Protein AF-A0A554K4U3-F1 (afdb_monomer_lite)

Secondary structure (DSSP, 8-state):
--TTT--SSEEEEEEHHHHHHHHHHHT----HHHHHHHHHHHH-TT-EEEEEEEE-TT-TTHHHHHHHHHHTT-EEEEEE-EEEE-TTT--EEEE--SHHHHHHHHHHTGGG-SEEEEE---GGGHHHHHHHHHTT-EEEE---

Structure (mmCIF, N/CA/C/O backbone):
data_AF-A0A554K4U3-F1
#
_entry.id   AF-A0A554K4U3-F1
#
loop_
_atom_site.group_PDB
_atom_site.id
_atom_site.type_symbol
_atom_site.label_atom_id
_atom_site.label_alt_id
_atom_site.label_comp_id
_atom_site.label_asym_id
_atom_site.label_entity_id
_atom_site.label_seq_id
_atom_site.pdbx_PDB_ins_code
_atom_site.Cartn_x
_atom_site.Cartn_y
_atom_site.Cartn_z
_atom_site.occupancy
_atom_site.B_iso_or_equiv
_atom_site.auth_seq_id
_atom_site.auth_comp_id
_atom_site.auth_asym_id
_atom_site.auth_atom_id
_atom_site.pdbx_PDB_model_num
ATOM 1 N N . MET A 1 1 ? -10.821 14.260 5.087 1.00 64.44 1 MET A N 1
ATOM 2 C CA . MET A 1 1 ? -11.808 13.579 4.209 1.00 64.44 1 MET A CA 1
ATOM 3 C C . MET A 1 1 ? -11.719 12.060 4.357 1.00 64.44 1 MET A C 1
ATOM 5 O O . MET A 1 1 ? -12.759 11.423 4.379 1.00 64.44 1 MET A O 1
ATOM 9 N N . LEU A 1 2 ? -10.521 11.482 4.528 1.00 64.44 2 LEU A N 1
ATOM 10 C CA . LEU A 1 2 ? -10.337 10.057 4.843 1.00 64.44 2 LEU A CA 1
ATOM 11 C C . LEU A 1 2 ? -10.654 9.757 6.312 1.00 64.44 2 LEU A C 1
ATOM 13 O O . LEU A 1 2 ? -11.335 8.773 6.590 1.00 64.44 2 LEU A O 1
ATOM 17 N N . HIS A 1 3 ? -10.265 10.656 7.227 1.00 69.50 3 HIS A N 1
ATOM 18 C CA . HIS A 1 3 ? -10.404 10.470 8.681 1.00 69.50 3 HIS A CA 1
ATOM 19 C C . HIS A 1 3 ? -11.833 10.141 9.171 1.00 69.50 3 HIS A C 1
ATOM 21 O O . HIS A 1 3 ? -12.016 9.694 10.297 1.00 69.50 3 HIS A O 1
ATOM 27 N N . GLN A 1 4 ? -12.864 10.425 8.367 1.00 69.06 4 GLN A N 1
ATOM 28 C CA . GLN A 1 4 ? -14.270 10.165 8.705 1.00 69.06 4 GLN A CA 1
ATOM 29 C C . GLN A 1 4 ? -14.668 8.698 8.485 1.00 69.06 4 GLN A C 1
ATOM 31 O O . GLN A 1 4 ? -15.663 8.232 9.036 1.00 69.06 4 GLN A O 1
ATOM 36 N N . PHE A 1 5 ? -13.895 7.971 7.677 1.00 70.69 5 PHE A N 1
ATOM 37 C CA . PHE A 1 5 ? -14.209 6.617 7.228 1.00 70.69 5 PHE A CA 1
ATOM 38 C C . PHE A 1 5 ? -13.256 5.570 7.819 1.00 70.69 5 PHE A C 1
ATOM 40 O O . PHE A 1 5 ? -13.674 4.433 8.062 1.00 70.69 5 PHE A O 1
ATOM 47 N N . VAL A 1 6 ? -12.014 5.956 8.129 1.00 77.31 6 VAL A N 1
ATOM 48 C CA . VAL A 1 6 ? -11.058 5.122 8.874 1.00 77.31 6 VAL A CA 1
ATOM 49 C C . VAL A 1 6 ? -11.385 5.074 10.365 1.00 77.31 6 VAL A C 1
ATOM 51 O O . VAL A 1 6 ? -11.828 6.051 10.963 1.00 77.31 6 VAL A O 1
ATOM 54 N N . LYS A 1 7 ? -11.179 3.899 10.959 1.00 73.38 7 LYS A N 1
ATOM 55 C CA . LYS A 1 7 ? -11.293 3.647 12.396 1.00 73.38 7 LYS A CA 1
ATOM 56 C C . LYS A 1 7 ? -10.049 2.901 12.875 1.00 73.38 7 LYS A C 1
ATOM 58 O O . LYS A 1 7 ? -9.608 1.982 12.183 1.00 73.38 7 LYS A O 1
ATOM 63 N N . ASP A 1 8 ? -9.560 3.274 14.055 1.00 87.06 8 ASP A N 1
ATOM 64 C CA . ASP A 1 8 ? -8.515 2.581 14.816 1.00 87.06 8 ASP A CA 1
ATOM 65 C C . ASP A 1 8 ? -7.243 2.287 13.989 1.00 87.06 8 ASP A C 1
ATOM 67 O O . ASP A 1 8 ? -6.654 3.208 13.425 1.00 87.06 8 ASP A O 1
ATOM 71 N N . ARG A 1 9 ? -6.773 1.033 13.932 1.00 95.06 9 ARG A N 1
ATOM 72 C CA . ARG A 1 9 ? -5.511 0.667 13.267 1.00 95.06 9 ARG A CA 1
ATOM 73 C C . ARG A 1 9 ? -5.699 0.626 11.752 1.00 95.06 9 ARG A C 1
ATOM 75 O O . ARG A 1 9 ? -6.508 -0.159 11.251 1.00 95.06 9 ARG A O 1
ATOM 82 N N . VAL A 1 10 ? -4.915 1.414 11.015 1.00 96.31 10 VAL A N 1
ATOM 83 C CA . VAL A 1 10 ? -5.043 1.543 9.554 1.00 96.31 10 VAL A CA 1
ATOM 84 C C . VAL A 1 10 ? -3.841 0.963 8.820 1.00 96.31 10 VAL A C 1
ATOM 86 O O . VAL A 1 10 ? -2.694 1.326 9.094 1.00 96.31 10 VAL A O 1
ATOM 89 N N . TYR A 1 11 ? -4.108 0.066 7.868 1.00 97.75 11 TYR A N 1
ATOM 90 C CA . TYR A 1 11 ? -3.114 -0.437 6.917 1.00 97.75 11 TYR A CA 1
ATOM 91 C C . TYR A 1 11 ? -3.465 0.075 5.516 1.00 97.75 11 TYR A C 1
ATOM 93 O O . TYR A 1 11 ? -4.609 -0.026 5.073 1.00 97.75 11 TYR A O 1
ATOM 101 N N . VAL A 1 12 ? -2.480 0.636 4.819 1.00 96.50 12 VAL A N 1
ATOM 102 C CA . VAL A 1 12 ? -2.613 1.158 3.455 1.00 96.50 12 VAL A CA 1
ATOM 103 C C . VAL A 1 12 ? -1.828 0.254 2.515 1.00 96.50 12 VAL A C 1
ATOM 105 O O . VAL A 1 12 ? -0.632 0.061 2.711 1.00 96.50 12 VAL A O 1
ATOM 108 N N . PHE A 1 13 ? -2.485 -0.277 1.492 1.00 96.44 13 PHE A N 1
ATOM 109 C CA . PHE A 1 13 ? -1.912 -1.146 0.472 1.00 96.44 13 PHE A CA 1
ATOM 110 C C . PHE A 1 13 ? -1.896 -0.392 -0.856 1.00 96.44 13 PHE A C 1
ATOM 112 O O . PHE A 1 13 ? -2.944 -0.011 -1.379 1.00 96.44 13 PHE A O 1
ATOM 119 N N . ILE A 1 14 ? -0.701 -0.122 -1.374 1.00 93.75 14 ILE A N 1
ATOM 120 C CA . ILE A 1 14 ? -0.492 0.717 -2.553 1.00 93.75 14 ILE A CA 1
ATOM 121 C C . ILE A 1 14 ? 0.114 -0.130 -3.662 1.00 93.75 14 ILE A C 1
ATOM 123 O O . ILE A 1 14 ? 1.247 -0.595 -3.539 1.00 93.75 14 ILE A O 1
ATOM 127 N N . ASP A 1 15 ? -0.605 -0.265 -4.768 1.00 90.69 15 ASP A N 1
ATOM 128 C CA . ASP A 1 15 ? -0.024 -0.767 -6.004 1.00 90.69 15 ASP A CA 1
ATOM 129 C C . ASP A 1 15 ? 0.714 0.376 -6.720 1.00 90.69 15 ASP A C 1
ATOM 131 O O . ASP A 1 15 ? 0.118 1.360 -7.176 1.00 90.69 15 ASP A O 1
ATOM 135 N N . ALA A 1 16 ? 2.043 0.272 -6.787 1.00 87.00 16 ALA A N 1
ATOM 136 C CA . ALA A 1 16 ? 2.867 1.310 -7.382 1.00 87.00 16 ALA A CA 1
ATOM 137 C C . ALA A 1 16 ? 2.617 1.464 -8.888 1.00 87.00 16 ALA A C 1
ATOM 139 O O . ALA A 1 16 ? 2.653 2.597 -9.368 1.00 87.00 16 ALA A O 1
ATOM 140 N N . GLU A 1 17 ? 2.375 0.373 -9.626 1.00 81.31 17 GLU A N 1
ATOM 141 C CA . GLU A 1 17 ? 2.167 0.400 -11.084 1.00 81.31 17 GLU A CA 1
ATOM 142 C C . GLU A 1 17 ? 0.957 1.278 -11.423 1.00 81.31 17 GLU A C 1
ATOM 144 O O . GLU A 1 17 ? 1.064 2.225 -12.211 1.00 81.31 17 GLU A O 1
ATOM 149 N N . ASN A 1 18 ? -0.158 1.054 -10.725 1.00 75.56 18 ASN A N 1
ATOM 150 C CA . ASN A 1 18 ? -1.372 1.849 -10.871 1.00 75.56 18 ASN A CA 1
ATOM 151 C C . ASN A 1 18 ? -1.178 3.317 -10.460 1.00 75.56 18 ASN A C 1
ATOM 153 O O . ASN A 1 18 ? -1.601 4.232 -11.172 1.00 75.56 18 ASN A O 1
ATOM 157 N N . VAL A 1 19 ? -0.474 3.587 -9.355 1.00 77.62 19 VAL A N 1
ATOM 158 C CA . VAL A 1 19 ? -0.172 4.967 -8.929 1.00 77.62 19 VAL A CA 1
ATOM 159 C C . VAL A 1 19 ? 0.698 5.705 -9.955 1.00 77.62 19 VAL A C 1
ATOM 161 O O . VAL A 1 19 ? 0.504 6.902 -10.188 1.00 77.62 19 VAL A O 1
ATOM 164 N N . PHE A 1 20 ? 1.647 5.018 -10.594 1.00 75.31 20 PHE A N 1
ATOM 165 C CA . PHE A 1 20 ? 2.457 5.588 -11.671 1.00 75.31 20 PHE A CA 1
ATOM 166 C C . PHE A 1 20 ? 1.645 5.835 -12.942 1.00 75.31 20 PHE A C 1
ATOM 168 O O . PHE A 1 20 ? 1.789 6.892 -13.561 1.00 75.31 20 PHE A O 1
ATOM 175 N N . TYR A 1 21 ? 0.791 4.889 -13.331 1.00 68.25 21 TYR A N 1
ATOM 176 C CA . TYR A 1 21 ? -0.059 5.024 -14.510 1.00 68.25 21 TYR A CA 1
ATOM 177 C C . TYR A 1 21 ? -1.010 6.226 -14.386 1.00 68.25 21 TYR A C 1
ATOM 179 O O . TYR A 1 21 ? -1.080 7.070 -15.288 1.00 68.25 21 TYR A O 1
ATOM 187 N N . SER A 1 22 ? -1.648 6.380 -13.223 1.00 70.31 22 SER A N 1
ATOM 188 C CA . SER A 1 22 ? -2.526 7.515 -12.919 1.00 70.31 22 SER A CA 1
ATOM 189 C C . SER A 1 22 ? -1.794 8.861 -12.989 1.00 70.31 22 SER A C 1
ATOM 191 O O . SER A 1 22 ? -2.319 9.816 -13.560 1.00 70.31 22 SER A O 1
ATOM 193 N N . GLN A 1 23 ? -0.546 8.947 -12.511 1.00 73.88 23 GLN A N 1
ATOM 194 C CA . GLN A 1 23 ? 0.268 10.170 -12.631 1.00 73.88 23 GLN A CA 1
ATOM 195 C C . GLN A 1 23 ? 0.538 10.573 -14.083 1.00 73.88 23 GLN A C 1
ATOM 197 O O . GLN A 1 23 ? 0.451 11.754 -14.425 1.00 73.88 23 GLN A O 1
ATOM 202 N N . ARG A 1 24 ? 0.868 9.604 -14.949 1.00 67.94 24 ARG A N 1
ATOM 203 C CA . ARG A 1 24 ? 1.136 9.883 -16.370 1.00 67.94 24 ARG A CA 1
ATOM 204 C C . ARG A 1 24 ? -0.108 10.412 -17.074 1.00 67.94 24 ARG A C 1
ATOM 206 O O . ARG A 1 24 ? 0.013 11.309 -17.901 1.00 67.94 24 ARG A O 1
ATOM 213 N N . THR A 1 25 ? -1.273 9.885 -16.713 1.00 68.44 25 THR A N 1
ATOM 214 C CA . THR A 1 25 ? -2.562 10.281 -17.292 1.00 68.44 25 THR A CA 1
ATOM 215 C C . THR A 1 25 ? -3.005 11.665 -16.810 1.00 68.44 25 THR A C 1
ATOM 217 O O . THR A 1 25 ? -3.510 12.458 -17.597 1.00 68.44 25 THR A O 1
ATOM 220 N N . LEU A 1 26 ? -2.778 11.988 -15.532 1.00 69.06 26 LEU A N 1
ATOM 221 C CA . LEU A 1 26 ? -3.234 13.242 -14.918 1.00 69.06 26 LEU A CA 1
ATOM 222 C C . LEU A 1 26 ? -2.242 14.413 -15.063 1.00 69.06 26 LEU A C 1
ATOM 224 O O . LEU A 1 26 ? -2.564 15.536 -14.682 1.00 69.06 26 LEU A O 1
ATOM 228 N N . GLY A 1 27 ? -1.031 14.179 -15.576 1.00 71.81 27 GLY A N 1
ATOM 229 C CA . GLY A 1 27 ? -0.050 15.235 -15.859 1.00 71.81 27 GLY A CA 1
ATOM 230 C C . GLY A 1 27 ? 0.635 15.851 -14.630 1.00 71.81 27 GLY A C 1
ATOM 231 O O . GLY A 1 27 ? 1.381 16.819 -14.771 1.00 71.81 27 GLY A O 1
ATOM 232 N N . TRP A 1 28 ? 0.436 15.295 -13.431 1.00 74.31 28 TRP A N 1
ATOM 233 C CA . TRP A 1 28 ? 1.107 15.725 -12.201 1.00 74.31 28 TRP A CA 1
ATOM 234 C C . TRP A 1 28 ? 1.902 14.576 -11.571 1.00 74.31 28 TRP A C 1
ATOM 236 O O . TRP A 1 28 ? 1.541 13.405 -11.678 1.00 74.31 28 TRP A O 1
ATOM 246 N N . LYS A 1 29 ? 3.016 14.915 -10.911 1.00 77.19 29 LYS A N 1
ATOM 247 C CA . LYS A 1 29 ? 3.865 13.951 -10.194 1.00 77.19 29 LYS A CA 1
ATOM 248 C C . LYS A 1 29 ? 3.436 13.859 -8.733 1.00 77.19 29 LYS A C 1
ATOM 250 O O . LYS A 1 29 ? 3.294 14.888 -8.070 1.00 77.19 29 LYS A O 1
ATOM 255 N N . ILE A 1 30 ? 3.316 12.643 -8.207 1.00 81.50 30 ILE A N 1
ATOM 256 C CA . ILE A 1 30 ? 3.058 12.427 -6.780 1.00 81.50 30 ILE A CA 1
ATOM 257 C C . ILE A 1 30 ? 4.373 12.544 -6.014 1.00 81.50 30 ILE A C 1
ATOM 259 O O . ILE A 1 30 ? 5.368 11.888 -6.318 1.00 81.50 30 ILE A O 1
ATOM 263 N N . SER A 1 31 ? 4.366 13.371 -4.971 1.00 88.94 31 SER A N 1
ATOM 264 C CA . SER A 1 31 ? 5.407 13.337 -3.949 1.00 88.94 31 SER A CA 1
ATOM 265 C C . SER A 1 31 ? 5.044 12.265 -2.924 1.00 88.94 31 SER A C 1
ATOM 267 O O . SER A 1 31 ? 4.121 12.453 -2.133 1.00 88.94 31 SER A O 1
ATOM 269 N N . TYR A 1 32 ? 5.779 11.152 -2.922 1.00 89.88 32 TYR A N 1
ATOM 270 C CA . TYR A 1 32 ? 5.565 10.049 -1.976 1.00 89.88 32 TYR A CA 1
ATOM 271 C C . TYR A 1 32 ? 5.783 10.469 -0.518 1.00 89.88 32 TYR A C 1
ATOM 273 O O . TYR A 1 32 ? 5.110 9.955 0.372 1.00 89.88 32 TYR A O 1
ATOM 281 N N . GLN A 1 33 ? 6.650 11.454 -0.275 1.00 92.62 33 GLN A N 1
ATOM 282 C CA . GLN A 1 33 ? 6.800 12.081 1.037 1.00 92.62 33 GLN A CA 1
ATOM 283 C C . GLN A 1 33 ? 5.502 12.779 1.468 1.00 92.62 33 GLN A C 1
ATOM 285 O O . GLN A 1 33 ? 4.975 12.490 2.539 1.00 92.62 33 GLN A O 1
ATOM 290 N N . LYS A 1 34 ? 4.942 13.652 0.616 1.00 92.19 34 LYS A N 1
ATOM 291 C CA . LYS A 1 34 ? 3.675 14.342 0.916 1.00 92.19 34 LYS A CA 1
ATOM 292 C C . LYS A 1 34 ? 2.515 13.360 1.061 1.00 92.19 34 LYS A C 1
ATOM 294 O O . LYS A 1 34 ? 1.674 13.564 1.929 1.00 92.19 34 LYS A O 1
ATOM 299 N N . LEU A 1 35 ? 2.485 12.304 0.245 1.00 91.50 35 LEU A N 1
ATOM 300 C CA . LEU A 1 35 ? 1.485 11.245 0.347 1.00 91.50 35 LEU A CA 1
ATOM 301 C C . LEU A 1 35 ? 1.565 10.535 1.703 1.00 91.50 35 LEU A C 1
ATOM 303 O O . LEU A 1 35 ? 0.543 10.406 2.365 1.00 91.50 35 LEU A O 1
ATOM 307 N N . MET A 1 36 ? 2.762 10.153 2.157 1.00 94.06 36 MET A N 1
ATOM 308 C CA . MET A 1 36 ? 2.941 9.535 3.474 1.00 94.06 36 MET A CA 1
ATOM 309 C C . MET A 1 36 ? 2.485 10.477 4.594 1.00 94.06 36 MET A C 1
ATOM 311 O O . MET A 1 36 ? 1.717 10.074 5.464 1.00 94.06 36 MET A O 1
ATOM 315 N N . SER A 1 37 ? 2.909 11.746 4.560 1.00 94.31 37 SER A N 1
ATOM 316 C CA . SER A 1 37 ? 2.487 12.740 5.555 1.00 94.31 37 SER A CA 1
ATOM 317 C C . SER A 1 37 ? 0.970 12.929 5.572 1.00 94.31 37 SER A C 1
ATOM 319 O O . SER A 1 37 ? 0.376 13.048 6.640 1.00 94.31 37 SER A O 1
ATOM 321 N N . TYR A 1 38 ? 0.334 12.934 4.401 1.00 92.56 38 TYR A N 1
ATOM 322 C CA . TYR A 1 38 ? -1.117 13.013 4.278 1.00 92.56 38 TYR A CA 1
ATOM 323 C C . TYR A 1 38 ? -1.812 11.776 4.858 1.00 92.56 38 TYR A C 1
ATOM 325 O O . TYR A 1 38 ? -2.742 11.923 5.647 1.00 92.56 38 TYR A O 1
ATOM 333 N N . LEU A 1 3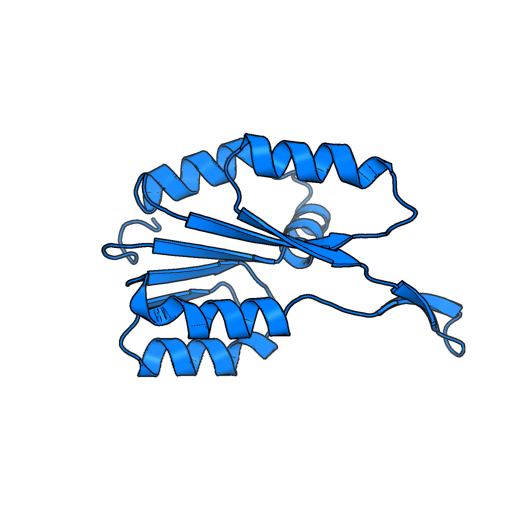9 ? -1.341 10.571 4.522 1.00 92.69 39 LEU A N 1
ATOM 334 C CA . LEU A 1 39 ? -1.904 9.319 5.027 1.00 92.69 39 LEU A CA 1
ATOM 335 C C . LEU A 1 39 ? -1.805 9.243 6.550 1.00 92.69 39 LEU A C 1
ATOM 337 O O . LEU A 1 39 ? -2.811 8.975 7.195 1.00 92.69 39 LEU A O 1
ATOM 341 N N . LYS A 1 40 ? -0.648 9.572 7.134 1.00 93.31 40 LYS A N 1
ATOM 342 C CA . LYS A 1 40 ? -0.491 9.630 8.596 1.00 93.31 40 LYS A CA 1
ATOM 343 C C . LYS A 1 40 ? -1.397 10.674 9.239 1.00 93.31 40 LYS A C 1
ATOM 345 O O . LYS A 1 40 ? -2.049 10.387 10.235 1.00 93.31 40 LYS A O 1
ATOM 350 N N . LYS A 1 41 ? -1.516 11.861 8.639 1.00 92.50 41 LYS A N 1
ATOM 351 C CA . LYS A 1 41 ? -2.414 12.907 9.143 1.00 92.50 41 LYS A CA 1
ATOM 352 C C . LYS A 1 41 ? -3.883 12.472 9.134 1.00 92.50 41 LYS A C 1
ATOM 354 O O . LYS A 1 41 ? -4.613 12.789 10.065 1.00 92.50 41 LYS A O 1
ATOM 359 N N . GLU A 1 42 ? -4.331 11.793 8.081 1.00 90.06 42 GLU A N 1
ATOM 360 C CA . GLU A 1 42 ? -5.736 11.395 7.942 1.00 90.06 42 GLU A CA 1
ATOM 361 C C . GLU A 1 42 ? -6.073 10.076 8.648 1.00 90.06 42 GLU A C 1
ATOM 363 O O . GLU A 1 42 ? -7.224 9.884 9.029 1.00 90.06 42 GLU A O 1
ATOM 368 N N . CYS A 1 43 ? -5.105 9.169 8.791 1.00 92.06 43 CYS A N 1
ATOM 369 C CA . CYS A 1 43 ? -5.320 7.802 9.276 1.00 92.06 43 CYS A CA 1
ATOM 370 C C . CYS A 1 43 ? -4.663 7.513 10.637 1.00 92.06 43 CYS A C 1
ATOM 372 O O . CYS A 1 43 ? -4.935 6.473 11.229 1.00 92.06 43 CYS A O 1
ATOM 374 N N . GLY A 1 44 ? -3.833 8.425 11.149 1.00 92.31 44 GLY A N 1
ATOM 375 C CA . GLY A 1 44 ? -3.078 8.293 12.398 1.00 92.31 44 GLY A CA 1
ATOM 376 C C . GLY A 1 44 ? -1.598 7.961 12.176 1.00 92.31 44 GLY A C 1
ATOM 377 O O . GLY A 1 44 ? -1.224 7.341 11.179 1.00 92.31 44 GLY A O 1
ATOM 378 N N . ASP A 1 45 ? -0.737 8.347 13.120 1.00 92.50 45 ASP A N 1
ATOM 379 C CA . ASP A 1 45 ? 0.725 8.214 12.986 1.00 92.50 45 ASP A CA 1
ATOM 380 C C . ASP A 1 45 ? 1.220 6.759 12.923 1.00 92.50 45 ASP A C 1
ATOM 382 O O . ASP A 1 45 ? 2.225 6.478 12.265 1.00 92.50 45 ASP A O 1
ATOM 386 N N . GLU A 1 46 ? 0.469 5.836 13.532 1.00 94.25 46 GLU A N 1
ATOM 387 C CA . GLU A 1 46 ? 0.711 4.384 13.526 1.00 94.25 46 GLU A CA 1
ATOM 388 C C . GLU A 1 46 ? 0.295 3.700 12.207 1.00 94.25 46 GLU A C 1
ATOM 390 O O . GLU A 1 46 ? 0.377 2.474 12.073 1.00 94.25 46 GLU A O 1
ATOM 395 N N . THR A 1 47 ? -0.166 4.474 11.217 1.00 95.69 47 THR A N 1
ATOM 396 C CA . THR A 1 47 ? -0.564 3.949 9.906 1.00 95.69 47 THR A CA 1
ATOM 397 C C . THR A 1 47 ? 0.616 3.280 9.214 1.00 95.69 47 THR A C 1
ATOM 399 O O . THR A 1 47 ? 1.661 3.895 8.980 1.00 95.69 47 THR A O 1
ATOM 402 N N . LYS A 1 48 ? 0.424 2.022 8.808 1.00 97.62 48 LYS A N 1
ATOM 403 C CA . LYS A 1 48 ? 1.412 1.279 8.019 1.00 97.62 48 LYS A CA 1
ATOM 404 C C . LYS A 1 48 ? 1.068 1.359 6.542 1.00 97.62 48 LYS A C 1
ATOM 406 O O . LYS A 1 48 ? -0.031 0.978 6.151 1.00 97.62 48 LYS A O 1
ATOM 411 N N . CYS A 1 49 ? 2.014 1.818 5.728 1.00 97.25 49 CYS A N 1
ATOM 412 C CA . CYS A 1 49 ? 1.837 1.923 4.281 1.00 97.25 49 CYS A CA 1
ATOM 413 C C . CYS A 1 49 ? 2.729 0.911 3.564 1.00 97.25 49 CYS A C 1
ATOM 415 O O . CYS A 1 49 ? 3.948 1.068 3.537 1.00 97.25 49 CYS A O 1
ATOM 417 N N . PHE A 1 50 ? 2.116 -0.107 2.976 1.00 97.81 50 PHE A N 1
ATOM 418 C CA . PHE A 1 50 ? 2.752 -1.119 2.146 1.00 97.81 50 PHE A CA 1
ATOM 419 C C . PHE A 1 50 ? 2.705 -0.665 0.692 1.00 97.81 50 PHE A C 1
ATOM 421 O O . PHE A 1 50 ? 1.654 -0.235 0.214 1.00 97.81 50 PHE A O 1
ATOM 428 N N . ILE A 1 51 ? 3.829 -0.757 -0.013 1.00 95.19 51 ILE A N 1
ATOM 429 C CA . ILE A 1 51 ? 3.891 -0.434 -1.438 1.00 95.19 51 ILE A CA 1
ATOM 430 C C . ILE A 1 51 ? 4.467 -1.607 -2.225 1.00 95.19 51 ILE A C 1
ATOM 432 O O . ILE A 1 51 ? 5.568 -2.088 -1.945 1.00 95.19 51 ILE A O 1
ATOM 436 N N . TYR A 1 52 ? 3.690 -2.062 -3.203 1.00 94.38 52 TYR A N 1
ATOM 437 C CA . TYR A 1 52 ? 3.963 -3.231 -4.024 1.00 94.38 52 TYR A CA 1
ATOM 438 C C . TYR A 1 52 ? 4.515 -2.769 -5.362 1.00 94.38 52 TYR A C 1
ATOM 440 O O . TYR A 1 52 ? 3.911 -1.934 -6.036 1.00 94.38 52 TYR A O 1
ATOM 448 N N . LYS A 1 53 ? 5.697 -3.266 -5.729 1.00 90.56 53 LYS A N 1
ATOM 449 C CA . LYS A 1 53 ? 6.389 -2.822 -6.935 1.00 90.56 53 LYS A CA 1
ATOM 450 C C . LYS A 1 53 ? 7.116 -3.953 -7.657 1.00 90.56 53 LYS A C 1
ATOM 452 O O . LYS A 1 53 ? 8.027 -4.576 -7.111 1.00 90.56 53 LYS A O 1
ATOM 457 N N . GLY A 1 54 ? 6.786 -4.120 -8.938 1.00 89.81 54 GLY A N 1
ATOM 458 C CA . GLY A 1 54 ? 7.618 -4.854 -9.882 1.00 89.81 54 GLY A CA 1
ATOM 459 C C . GLY A 1 54 ? 8.951 -4.134 -10.090 1.00 89.81 54 GLY A C 1
ATOM 460 O O . GLY A 1 54 ? 8.989 -2.915 -10.329 1.00 89.81 54 GLY A O 1
ATOM 461 N N . VAL A 1 55 ? 10.049 -4.877 -9.964 1.00 88.62 55 VAL A N 1
ATOM 462 C CA . VAL A 1 55 ? 11.405 -4.377 -10.211 1.00 88.62 55 VAL A CA 1
ATOM 463 C C . VAL A 1 55 ? 12.046 -5.097 -11.387 1.00 88.62 55 VAL A C 1
ATOM 465 O O . VAL A 1 55 ? 11.841 -6.290 -11.600 1.00 88.62 55 VAL A O 1
ATOM 468 N N . ASP A 1 56 ? 12.825 -4.350 -12.154 1.00 84.50 56 ASP A N 1
ATOM 469 C CA . ASP A 1 56 ? 13.620 -4.866 -13.262 1.00 84.50 56 ASP A CA 1
ATOM 470 C C . ASP A 1 56 ? 15.057 -5.019 -12.779 1.00 84.50 56 ASP A C 1
ATOM 472 O O . ASP A 1 56 ? 15.705 -4.027 -12.438 1.00 84.50 56 ASP A O 1
ATOM 476 N N . GLU A 1 57 ? 15.541 -6.259 -12.735 1.00 77.00 57 GLU A N 1
ATOM 477 C CA . GLU A 1 57 ? 16.881 -6.596 -12.244 1.00 77.00 57 GLU A CA 1
ATOM 478 C C . GLU A 1 57 ? 18.000 -5.897 -13.032 1.00 77.00 57 GLU A C 1
ATOM 480 O O . GLU A 1 57 ? 19.078 -5.653 -12.491 1.00 77.00 57 GLU A O 1
ATOM 485 N N . PHE A 1 58 ? 17.729 -5.492 -14.276 1.00 79.69 58 PHE A N 1
ATOM 486 C CA . PHE A 1 58 ? 18.685 -4.788 -15.128 1.00 79.69 58 PHE A CA 1
ATOM 487 C C . PHE A 1 58 ? 18.559 -3.259 -15.045 1.00 79.69 58 PHE A C 1
ATOM 489 O O . PHE A 1 58 ? 19.396 -2.536 -15.588 1.00 79.69 58 PHE A O 1
ATOM 496 N N . ASN A 1 59 ? 17.538 -2.731 -14.360 1.00 78.75 59 ASN A N 1
ATOM 497 C CA . ASN A 1 59 ? 17.300 -1.295 -14.249 1.00 78.75 59 ASN A CA 1
ATOM 498 C C . ASN A 1 59 ? 17.850 -0.725 -12.936 1.00 78.75 59 ASN A C 1
ATOM 500 O O . ASN A 1 59 ? 17.133 -0.516 -11.953 1.00 78.75 59 ASN A O 1
ATOM 504 N N . THR A 1 60 ? 19.131 -0.367 -12.956 1.00 73.56 60 THR A N 1
ATOM 505 C CA . THR A 1 60 ? 19.828 0.254 -11.817 1.00 73.56 60 THR A CA 1
ATOM 506 C C . THR A 1 60 ? 19.222 1.596 -11.385 1.00 73.56 60 THR A C 1
ATOM 508 O O . THR A 1 60 ? 19.356 1.997 -10.227 1.00 73.56 60 THR A O 1
ATOM 511 N N . GLY A 1 61 ? 18.487 2.275 -12.273 1.00 76.50 61 GLY A N 1
ATOM 512 C CA . GLY A 1 61 ? 17.792 3.528 -11.979 1.00 76.50 61 GLY A CA 1
ATOM 513 C C . GLY A 1 61 ? 16.642 3.382 -10.978 1.00 76.50 61 GLY A C 1
ATOM 514 O O . GLY A 1 61 ? 16.283 4.357 -10.318 1.00 76.50 61 GLY A O 1
ATOM 515 N N . GLN A 1 62 ? 16.093 2.174 -10.806 1.00 84.25 62 GLN A N 1
ATOM 516 C CA . GLN A 1 62 ? 15.005 1.932 -9.854 1.00 84.25 62 GLN A CA 1
ATOM 517 C C . GLN A 1 62 ? 15.471 1.971 -8.399 1.00 84.25 62 GLN A C 1
ATOM 519 O O . GLN A 1 62 ? 14.667 2.280 -7.521 1.00 84.25 62 GLN A O 1
ATOM 524 N N . ARG A 1 63 ? 16.759 1.724 -8.129 1.00 86.56 63 ARG A N 1
ATOM 525 C CA . ARG A 1 63 ? 17.259 1.606 -6.756 1.00 86.56 63 ARG A CA 1
ATOM 526 C C . ARG A 1 63 ? 17.042 2.880 -5.944 1.00 86.56 63 ARG A C 1
ATOM 528 O O . ARG A 1 63 ? 16.445 2.820 -4.878 1.00 86.56 63 ARG A O 1
ATOM 535 N N . LYS A 1 64 ? 17.388 4.039 -6.512 1.00 88.12 64 LYS A N 1
ATOM 536 C CA . LYS A 1 64 ? 17.177 5.350 -5.870 1.00 88.12 64 LYS A CA 1
ATOM 537 C C . LYS A 1 64 ? 15.710 5.611 -5.527 1.00 88.12 64 LYS A C 1
ATOM 539 O O . LYS A 1 64 ? 15.412 6.266 -4.534 1.00 88.12 64 LYS A O 1
ATOM 544 N N . PHE A 1 65 ? 14.794 5.131 -6.368 1.00 87.62 65 PHE A N 1
ATOM 545 C CA . PHE A 1 65 ? 13.365 5.269 -6.119 1.00 87.62 65 PHE A CA 1
ATOM 546 C C . PHE A 1 65 ? 12.907 4.381 -4.956 1.00 87.62 65 PHE A C 1
ATOM 548 O O . PHE A 1 65 ? 12.178 4.858 -4.093 1.00 87.62 65 PHE A O 1
ATOM 555 N N . LEU A 1 66 ? 13.364 3.126 -4.907 1.00 91.44 66 LEU A N 1
ATOM 556 C CA . LEU A 1 66 ? 13.073 2.210 -3.799 1.00 91.44 66 LEU A CA 1
ATOM 557 C C . LEU A 1 66 ? 13.639 2.741 -2.476 1.00 91.44 66 LEU A C 1
ATOM 559 O O . LEU A 1 66 ? 12.896 2.838 -1.504 1.00 91.44 66 LEU A O 1
ATOM 563 N N . ASP A 1 67 ? 14.895 3.193 -2.473 1.00 92.31 67 ASP A N 1
ATOM 564 C CA . ASP A 1 67 ? 15.526 3.761 -1.278 1.00 92.31 67 ASP A CA 1
ATOM 565 C C . ASP A 1 67 ? 14.742 4.994 -0.775 1.00 92.31 67 ASP A C 1
ATOM 567 O O . ASP A 1 67 ? 14.513 5.154 0.420 1.00 92.31 67 ASP A O 1
ATOM 571 N N . MET A 1 68 ? 14.256 5.855 -1.681 1.00 92.75 68 MET A N 1
ATOM 572 C CA . MET A 1 68 ? 13.419 7.011 -1.327 1.00 92.75 68 MET A CA 1
ATOM 573 C C . MET A 1 68 ? 12.090 6.601 -0.675 1.00 92.75 68 MET A C 1
ATOM 575 O O . MET A 1 68 ? 11.619 7.288 0.235 1.00 92.75 68 MET A O 1
ATOM 579 N N . LEU A 1 69 ? 11.477 5.498 -1.109 1.00 94.44 69 LEU A N 1
ATOM 580 C CA . LEU A 1 69 ? 10.268 4.971 -0.476 1.00 94.44 69 LEU A CA 1
ATOM 581 C C . LEU A 1 69 ? 10.565 4.458 0.941 1.00 94.44 69 LEU A C 1
ATOM 583 O O . LEU A 1 69 ? 9.840 4.811 1.871 1.00 94.44 69 LEU A O 1
ATOM 587 N N . GLU A 1 70 ? 11.645 3.700 1.133 1.00 94.81 70 GLU A N 1
ATOM 588 C CA . GLU A 1 70 ? 12.045 3.216 2.465 1.00 94.81 70 GLU A CA 1
ATOM 589 C C . GLU A 1 70 ? 12.371 4.371 3.416 1.00 94.81 70 GLU A C 1
ATOM 591 O O . GLU A 1 70 ? 11.874 4.394 4.540 1.0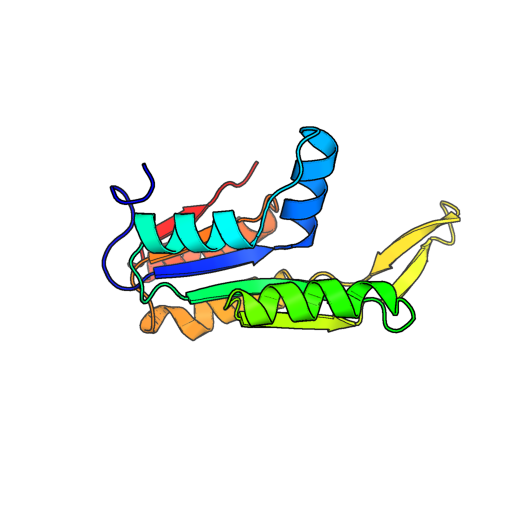0 94.81 70 GLU A O 1
ATOM 596 N N . ILE A 1 71 ? 13.123 5.377 2.952 1.00 95.31 71 ILE A N 1
ATOM 597 C CA . ILE A 1 71 ? 13.458 6.580 3.735 1.00 95.31 71 ILE A CA 1
ATOM 598 C C . ILE A 1 71 ? 12.194 7.320 4.189 1.00 95.31 71 ILE A C 1
ATOM 600 O O . ILE A 1 71 ? 12.144 7.842 5.301 1.00 95.31 71 ILE A O 1
ATOM 604 N N . ASN A 1 72 ? 11.154 7.352 3.353 1.00 94.94 72 ASN A N 1
ATOM 605 C CA . ASN A 1 72 ? 9.872 7.959 3.710 1.00 94.94 72 ASN A CA 1
ATOM 606 C C . ASN A 1 72 ? 8.993 7.063 4.603 1.00 94.94 72 ASN A C 1
ATOM 608 O O . ASN A 1 72 ? 7.901 7.483 4.977 1.00 94.94 72 ASN A O 1
ATOM 612 N N . GLY A 1 73 ? 9.444 5.859 4.966 1.00 95.50 73 GLY A N 1
ATOM 613 C CA . GLY A 1 73 ? 8.754 4.959 5.891 1.00 95.50 73 GLY A CA 1
ATOM 614 C C . GLY A 1 73 ? 7.731 4.029 5.241 1.00 95.50 73 GLY A C 1
ATOM 615 O O . GLY A 1 73 ? 6.874 3.490 5.943 1.00 95.50 73 GLY A O 1
ATOM 616 N N . TYR A 1 74 ? 7.783 3.840 3.919 1.00 97.50 74 TYR A N 1
ATOM 617 C CA . TYR A 1 74 ? 6.978 2.814 3.259 1.00 97.50 74 TYR A CA 1
ATOM 618 C C . TYR A 1 74 ? 7.561 1.422 3.514 1.00 97.50 74 TYR A C 1
ATOM 620 O O . TYR A 1 74 ? 8.772 1.214 3.484 1.00 97.50 74 TYR A O 1
ATOM 628 N N . ILE A 1 75 ? 6.678 0.447 3.695 1.00 97.69 75 ILE A N 1
ATOM 629 C CA . ILE A 1 75 ? 7.026 -0.965 3.788 1.00 97.69 75 ILE A CA 1
ATOM 630 C C . ILE A 1 75 ? 7.065 -1.521 2.363 1.00 97.69 75 ILE A C 1
ATOM 632 O O . ILE A 1 75 ? 6.024 -1.744 1.741 1.00 97.69 75 ILE A O 1
ATOM 636 N N . LEU A 1 76 ? 8.268 -1.718 1.826 1.00 95.94 76 LEU A N 1
ATOM 637 C CA . LEU A 1 76 ? 8.439 -2.213 0.463 1.00 95.94 76 LEU A CA 1
ATOM 638 C C . LEU A 1 76 ? 8.064 -3.696 0.328 1.00 95.94 76 LEU A C 1
ATOM 640 O O . LEU A 1 76 ? 8.466 -4.551 1.125 1.00 95.94 76 LEU A O 1
ATOM 644 N N . ARG A 1 77 ? 7.352 -4.006 -0.756 1.00 96.00 77 ARG A N 1
ATOM 645 C CA . ARG A 1 77 ? 7.153 -5.355 -1.294 1.00 96.00 77 ARG A CA 1
ATOM 646 C C . ARG A 1 77 ? 7.588 -5.340 -2.750 1.00 96.00 77 ARG A C 1
ATOM 648 O O . ARG A 1 77 ? 6.974 -4.673 -3.578 1.00 96.00 77 ARG A O 1
ATOM 655 N N . THR A 1 78 ? 8.689 -6.022 -3.058 1.00 92.94 78 THR A N 1
ATOM 656 C CA . THR A 1 78 ? 9.256 -6.032 -4.412 1.00 92.94 78 THR A CA 1
ATOM 657 C C . THR A 1 78 ? 9.355 -7.442 -4.961 1.00 92.94 78 THR A C 1
ATOM 659 O O . THR A 1 78 ? 9.578 -8.397 -4.219 1.00 92.94 78 THR A O 1
ATOM 662 N N . LYS A 1 79 ? 9.176 -7.566 -6.276 1.00 90.25 79 LYS A N 1
ATOM 663 C CA . LYS A 1 79 ? 9.310 -8.824 -7.012 1.00 90.25 79 LYS A CA 1
ATOM 664 C C . LYS A 1 79 ? 9.965 -8.537 -8.351 1.00 90.25 79 LYS A C 1
ATOM 666 O O . LYS A 1 79 ? 9.596 -7.572 -9.019 1.00 90.25 79 LYS A O 1
ATOM 671 N N . VAL A 1 80 ? 10.936 -9.362 -8.734 1.00 86.88 80 VAL A N 1
ATOM 672 C CA . VAL A 1 80 ? 11.566 -9.249 -10.053 1.00 86.88 80 VAL A CA 1
ATOM 673 C C . VAL A 1 80 ? 10.539 -9.631 -11.116 1.00 86.88 80 VAL A C 1
ATOM 675 O O . VAL A 1 80 ? 9.997 -10.737 -11.091 1.00 86.88 80 VAL A O 1
ATOM 678 N N . VAL A 1 81 ? 10.268 -8.710 -12.037 1.00 84.31 81 VAL A N 1
ATOM 679 C CA . VAL A 1 81 ? 9.322 -8.895 -13.143 1.00 84.31 81 VAL A CA 1
ATOM 680 C C . VAL A 1 81 ? 10.087 -9.025 -14.455 1.00 84.31 81 VAL A C 1
ATOM 682 O O . VAL A 1 81 ? 11.065 -8.317 -14.695 1.00 84.31 81 VAL A O 1
ATOM 685 N N . LYS A 1 82 ? 9.673 -9.963 -15.312 1.00 75.38 82 LYS A N 1
ATOM 686 C CA . LYS A 1 82 ? 10.379 -10.249 -16.570 1.00 75.38 82 LYS A CA 1
ATOM 687 C C . LYS A 1 82 ? 9.703 -9.533 -17.725 1.00 75.38 82 LYS A C 1
ATOM 689 O O . LYS A 1 82 ? 8.497 -9.676 -17.911 1.00 75.38 82 LYS A O 1
ATOM 694 N N . ARG A 1 83 ? 10.483 -8.843 -18.557 1.00 69.88 83 ARG A N 1
ATOM 695 C CA . ARG A 1 83 ? 10.001 -8.368 -19.858 1.00 69.88 83 ARG A CA 1
ATOM 696 C C . ARG A 1 83 ? 9.954 -9.539 -20.820 1.00 69.88 83 ARG A C 1
ATOM 698 O O . ARG A 1 83 ? 10.970 -10.184 -21.075 1.00 69.88 83 ARG A O 1
ATOM 705 N N . ILE A 1 84 ? 8.778 -9.818 -21.357 1.00 66.38 84 ILE A N 1
ATOM 706 C CA . ILE A 1 84 ? 8.610 -10.790 -22.426 1.00 66.38 84 ILE A CA 1
ATOM 707 C C . ILE A 1 84 ? 8.172 -10.030 -23.663 1.00 66.38 84 ILE A C 1
ATOM 709 O O . ILE A 1 84 ? 7.239 -9.233 -23.631 1.00 66.38 84 ILE A O 1
ATOM 713 N N . LYS A 1 85 ? 8.861 -10.287 -24.770 1.00 64.19 85 LYS A N 1
ATOM 714 C CA . LYS A 1 85 ? 8.405 -9.834 -26.075 1.00 64.19 85 LYS A CA 1
ATOM 715 C C . LYS A 1 85 ? 7.273 -10.753 -26.507 1.00 64.19 85 LYS A C 1
ATOM 717 O O . LYS A 1 85 ? 7.501 -11.952 -26.702 1.00 64.19 85 LYS A O 1
ATOM 722 N N . ASP A 1 86 ? 6.068 -10.217 -26.634 1.00 65.25 86 ASP A N 1
ATOM 723 C CA . ASP A 1 86 ? 4.972 -10.962 -27.236 1.00 65.25 86 ASP A CA 1
ATOM 724 C C . ASP A 1 86 ? 5.370 -11.310 -28.678 1.00 65.25 86 ASP A C 1
ATOM 726 O O . ASP A 1 86 ? 5.608 -10.438 -29.517 1.00 65.25 86 ASP A O 1
ATOM 730 N N . ARG 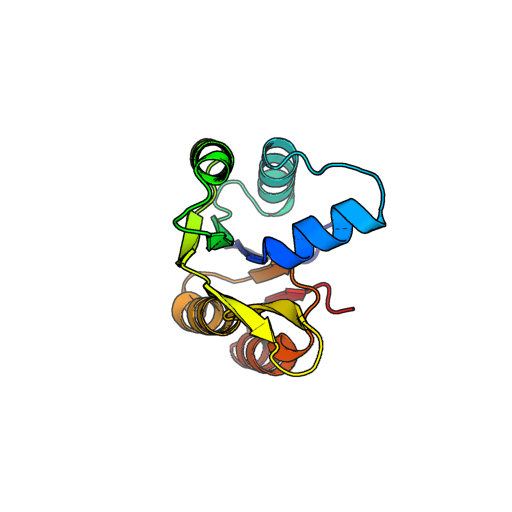A 1 87 ? 5.476 -12.613 -28.961 1.00 64.94 87 ARG A N 1
ATOM 731 C CA . ARG A 1 87 ? 5.876 -13.133 -30.275 1.00 64.94 87 ARG A CA 1
ATOM 732 C C . ARG A 1 87 ? 4.889 -12.762 -31.387 1.00 64.94 87 ARG A C 1
ATOM 734 O O . ARG A 1 87 ? 5.281 -12.827 -32.546 1.00 64.94 87 ARG A O 1
ATOM 741 N N . LYS A 1 88 ? 3.641 -12.404 -31.061 1.00 69.25 88 LYS A N 1
ATOM 742 C CA . LYS A 1 88 ? 2.607 -12.022 -32.036 1.00 69.25 88 LYS A CA 1
ATOM 743 C C . LYS A 1 88 ? 2.547 -10.516 -32.278 1.00 69.25 88 LYS A C 1
ATOM 745 O O . LYS A 1 88 ? 2.448 -10.110 -33.429 1.00 69.25 88 LYS A O 1
ATOM 750 N N . SER A 1 89 ? 2.603 -9.694 -31.229 1.00 71.75 89 SER A N 1
ATOM 751 C CA . SER A 1 89 ? 2.486 -8.231 -31.364 1.00 71.75 89 SER A CA 1
ATOM 752 C C . SER A 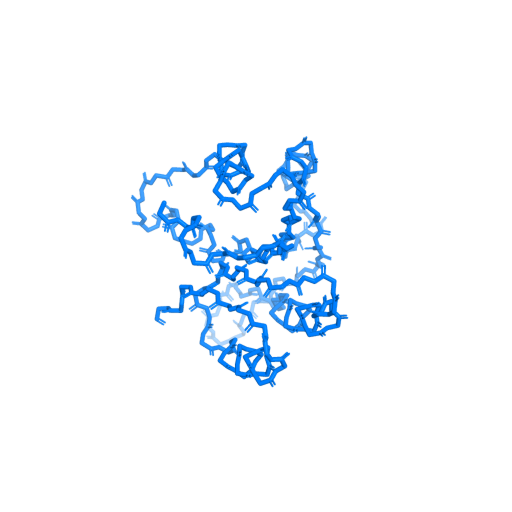1 89 ? 3.828 -7.493 -31.430 1.00 71.75 89 SER A C 1
ATOM 754 O O . SER A 1 89 ? 3.865 -6.314 -31.776 1.00 71.75 89 SER A O 1
ATOM 756 N N . GLY A 1 90 ? 4.934 -8.157 -31.078 1.00 67.25 90 GLY A N 1
ATOM 757 C CA . GLY A 1 90 ? 6.262 -7.550 -30.970 1.00 67.25 90 GLY A CA 1
ATOM 758 C C . GLY A 1 90 ? 6.413 -6.569 -29.801 1.00 67.25 90 GLY A C 1
ATOM 759 O O . GLY A 1 90 ? 7.509 -6.030 -29.618 1.00 67.25 90 GLY A O 1
ATOM 760 N N . LYS A 1 91 ? 5.351 -6.341 -29.013 1.00 64.25 91 LYS A N 1
ATOM 761 C CA . LYS A 1 91 ? 5.355 -5.457 -27.845 1.00 64.25 91 LYS A CA 1
ATOM 762 C C . LYS A 1 91 ? 6.074 -6.112 -26.669 1.00 64.25 91 LYS A C 1
ATOM 764 O O . LYS A 1 91 ? 5.999 -7.323 -26.467 1.00 64.25 91 LYS A O 1
ATOM 769 N N . GLU A 1 92 ? 6.787 -5.294 -25.903 1.00 64.25 92 GLU A N 1
ATOM 770 C CA . GLU A 1 92 ? 7.320 -5.698 -24.604 1.00 64.25 92 GLU A CA 1
ATOM 771 C C . GLU A 1 92 ? 6.190 -5.643 -23.576 1.00 64.25 92 GLU A C 1
ATOM 773 O O . GLU A 1 92 ? 5.656 -4.571 -23.296 1.00 64.25 92 GLU A O 1
ATOM 778 N N . GLU A 1 93 ? 5.835 -6.797 -23.021 1.00 64.69 93 GLU A N 1
ATOM 779 C CA . GLU A 1 93 ? 4.918 -6.909 -21.892 1.00 64.69 93 GLU A CA 1
ATOM 780 C C . GLU A 1 93 ? 5.696 -7.320 -20.646 1.00 64.69 93 GLU A C 1
ATOM 782 O O . GLU A 1 93 ? 6.558 -8.205 -20.673 1.00 64.69 93 GLU A O 1
ATOM 787 N N . TRP A 1 94 ? 5.386 -6.677 -19.527 1.00 67.94 94 TRP A N 1
ATOM 788 C CA . TRP A 1 94 ? 5.871 -7.120 -18.231 1.00 67.94 94 TRP A CA 1
ATOM 789 C C . TRP A 1 94 ? 5.044 -8.326 -17.794 1.00 67.94 94 TRP A C 1
ATOM 791 O O . TRP A 1 94 ? 3.833 -8.222 -17.624 1.00 67.94 94 TRP A O 1
ATOM 801 N N . LYS A 1 95 ? 5.686 -9.483 -17.610 1.00 67.81 95 LYS A N 1
ATOM 802 C CA . LYS A 1 95 ? 5.051 -10.629 -16.958 1.00 67.81 95 LYS A CA 1
ATOM 803 C C . LYS A 1 95 ? 5.304 -10.589 -15.458 1.00 67.81 95 LYS A C 1
ATOM 805 O O . LYS A 1 95 ? 6.449 -10.695 -15.009 1.00 67.81 95 LYS A O 1
ATOM 810 N N . GLY A 1 96 ? 4.198 -10.563 -14.722 1.00 67.75 96 GLY A N 1
ATOM 811 C CA . GLY A 1 96 ? 4.142 -10.594 -13.267 1.00 67.75 96 GLY A CA 1
ATOM 812 C C . GLY A 1 96 ? 3.753 -9.233 -12.703 1.00 67.75 96 GLY A C 1
ATOM 813 O O . GLY A 1 96 ? 4.472 -8.261 -12.889 1.00 67.75 96 GLY A O 1
ATOM 814 N N . ASN A 1 97 ? 2.628 -9.192 -12.000 1.00 80.00 97 ASN A N 1
ATOM 815 C CA . ASN A 1 97 ? 2.256 -8.141 -11.059 1.00 80.00 97 ASN A CA 1
ATOM 816 C C . ASN A 1 97 ? 2.447 -8.680 -9.628 1.00 80.00 97 ASN A C 1
ATOM 818 O O . ASN A 1 97 ? 2.909 -9.814 -9.432 1.00 80.00 97 ASN A O 1
ATOM 822 N N . LEU A 1 98 ? 2.152 -7.842 -8.636 1.00 89.19 98 LEU A N 1
ATOM 823 C CA . LEU A 1 98 ? 2.124 -8.240 -7.227 1.00 89.19 98 LEU A CA 1
ATOM 824 C C . LEU A 1 98 ? 0.690 -8.307 -6.681 1.00 89.19 98 LEU A C 1
ATOM 826 O O . LEU A 1 98 ? 0.500 -8.270 -5.469 1.00 89.19 98 LEU A O 1
ATOM 830 N N . ASP A 1 99 ? -0.324 -8.386 -7.545 1.00 90.25 99 ASP A N 1
ATOM 831 C CA . ASP A 1 99 ? -1.720 -8.272 -7.108 1.00 90.25 99 ASP A CA 1
ATOM 832 C C . ASP A 1 99 ? -2.146 -9.448 -6.229 1.00 90.25 99 ASP A C 1
ATOM 834 O O . ASP A 1 99 ? -2.842 -9.261 -5.231 1.00 90.25 99 ASP A O 1
ATOM 838 N N . MET A 1 100 ? -1.638 -10.651 -6.520 1.00 91.62 100 MET A N 1
ATOM 839 C CA . MET A 1 100 ? -1.824 -11.809 -5.645 1.00 91.62 100 MET A CA 1
ATOM 840 C C . MET A 1 100 ? -1.135 -11.613 -4.294 1.00 91.62 100 MET A C 1
ATOM 842 O O . MET A 1 100 ? -1.759 -11.827 -3.260 1.00 91.62 100 MET A O 1
ATOM 846 N N . GLU A 1 101 ? 0.134 -11.202 -4.276 1.00 94.56 101 GLU A N 1
ATOM 847 C CA . GLU A 1 101 ? 0.875 -10.944 -3.038 1.00 94.56 101 GLU A CA 1
ATOM 848 C C . GLU A 1 101 ? 0.191 -9.873 -2.178 1.00 94.56 101 GLU A C 1
ATOM 850 O O . GLU A 1 101 ? 0.088 -10.033 -0.962 1.00 94.56 101 GLU A O 1
ATOM 855 N N . LEU A 1 102 ? -0.319 -8.815 -2.811 1.00 95.38 102 LEU A N 1
ATOM 856 C CA . LEU A 1 102 ? -1.087 -7.758 -2.164 1.00 95.38 102 LEU A CA 1
ATOM 857 C C . LEU A 1 102 ? -2.379 -8.327 -1.564 1.00 95.38 102 LEU A C 1
ATOM 859 O O . LEU A 1 102 ? -2.634 -8.154 -0.372 1.00 95.38 102 LEU A O 1
ATOM 863 N N . ALA A 1 103 ? -3.164 -9.060 -2.357 1.00 95.25 103 ALA A N 1
ATOM 864 C CA . ALA A 1 103 ? -4.414 -9.673 -1.917 1.00 95.25 103 ALA A CA 1
ATOM 865 C C . ALA A 1 103 ? -4.222 -10.643 -0.738 1.00 95.25 103 ALA A C 1
ATOM 867 O O . ALA A 1 103 ? -4.998 -10.608 0.220 1.00 95.25 103 ALA A O 1
ATOM 868 N N . PHE A 1 104 ? -3.186 -11.486 -0.785 1.00 96.62 104 PHE A N 1
ATOM 869 C CA . PHE A 1 104 ? -2.864 -12.399 0.310 1.00 96.62 104 PHE A CA 1
ATOM 870 C C . PHE A 1 104 ? -2.405 -11.646 1.555 1.00 96.62 104 PHE A C 1
ATOM 872 O O . PHE A 1 104 ? -2.911 -11.920 2.637 1.00 96.62 104 PHE A O 1
ATOM 879 N N . GLU A 1 105 ? -1.527 -10.647 1.433 1.00 97.50 105 GLU A N 1
ATOM 880 C CA . GLU A 1 105 ? -1.065 -9.891 2.600 1.00 97.50 105 GLU A CA 1
ATOM 881 C C . GLU A 1 105 ? -2.198 -9.086 3.254 1.00 97.50 105 GLU A C 1
ATOM 883 O O . GLU A 1 105 ? -2.254 -9.007 4.484 1.00 97.50 105 GLU A O 1
ATOM 888 N N . MET A 1 106 ? -3.150 -8.554 2.476 1.00 97.00 106 MET A N 1
ATOM 889 C CA . MET A 1 106 ? -4.373 -7.949 3.020 1.00 97.00 106 MET A CA 1
ATOM 890 C C . MET A 1 106 ? -5.138 -8.930 3.910 1.00 97.00 106 MET A C 1
ATOM 892 O O . MET A 1 106 ? -5.556 -8.561 5.010 1.00 97.00 106 MET A O 1
ATOM 896 N N . ASP A 1 107 ? -5.326 -10.166 3.448 1.00 96.44 107 ASP A N 1
ATOM 897 C CA . ASP A 1 107 ? -6.087 -11.182 4.172 1.00 96.44 107 ASP A CA 1
ATOM 898 C C . ASP A 1 107 ? -5.312 -11.781 5.354 1.00 96.44 107 ASP A C 1
ATOM 900 O O . ASP A 1 107 ? -5.886 -11.984 6.425 1.00 96.44 107 ASP A O 1
ATOM 904 N N . ASP A 1 108 ? -4.010 -12.012 5.208 1.00 97.44 108 ASP A N 1
ATOM 905 C CA . ASP A 1 108 ? -3.143 -12.567 6.253 1.00 97.44 108 ASP A CA 1
ATOM 906 C C . ASP A 1 108 ? -2.933 -11.581 7.406 1.00 97.44 108 ASP A C 1
ATOM 908 O O . ASP A 1 108 ? -2.750 -11.968 8.564 1.00 97.44 108 ASP A O 1
ATOM 912 N N . THR A 1 109 ? -2.973 -10.280 7.113 1.00 97.06 109 THR A N 1
ATOM 913 C CA . THR A 1 109 ? -2.791 -9.228 8.119 1.00 97.06 109 THR A CA 1
ATOM 914 C C . THR A 1 109 ? -4.099 -8.664 8.664 1.00 97.06 109 THR A C 1
ATOM 916 O O . THR A 1 109 ? -4.044 -7.766 9.503 1.00 97.06 109 THR A O 1
ATOM 919 N N . LYS A 1 110 ? -5.263 -9.211 8.281 1.00 95.69 110 LYS A N 1
ATOM 920 C CA . LYS A 1 110 ? -6.584 -8.666 8.650 1.00 95.69 110 LYS A CA 1
ATOM 921 C C . LYS A 1 110 ? -6.824 -8.508 10.149 1.00 95.69 110 LYS A C 1
ATOM 923 O O . LYS A 1 110 ? -7.537 -7.600 10.557 1.00 95.69 110 LYS A O 1
ATOM 928 N N . GLU A 1 111 ? -6.194 -9.322 10.994 1.00 96.12 111 GLU A N 1
ATOM 929 C CA . GLU A 1 111 ? -6.311 -9.184 12.456 1.00 96.12 111 GLU A CA 1
ATOM 930 C C . GLU A 1 111 ? -5.420 -8.092 13.061 1.00 96.12 111 GLU A C 1
ATOM 932 O O . GLU A 1 111 ? -5.550 -7.752 14.236 1.00 96.12 111 GLU A O 1
ATOM 937 N N . LYS A 1 112 ? -4.525 -7.506 12.261 1.00 96.75 112 LYS A N 1
ATOM 938 C CA . LYS A 1 112 ? -3.584 -6.461 12.684 1.00 96.75 112 LYS A CA 1
ATOM 939 C C . LYS A 1 112 ? -4.071 -5.047 12.365 1.00 96.75 112 LYS A C 1
ATOM 941 O O . LYS A 1 112 ? -3.421 -4.090 12.787 1.00 96.75 112 LYS A O 1
ATOM 946 N N . TYR A 1 113 ? -5.181 -4.919 11.644 1.00 96.56 113 TYR A N 1
ATOM 947 C CA . TYR A 1 113 ? -5.815 -3.650 11.318 1.00 96.56 113 TYR A CA 1
ATOM 948 C C . TYR A 1 113 ? -7.331 -3.723 11.510 1.00 96.56 113 TYR A C 1
ATOM 950 O O . TYR A 1 113 ? -7.929 -4.798 11.558 1.00 96.56 113 TYR A O 1
ATOM 958 N N . ASP A 1 114 ? -7.946 -2.552 11.615 1.00 95.56 114 ASP A N 1
ATOM 959 C CA . ASP A 1 114 ? -9.394 -2.364 11.689 1.00 95.56 114 ASP A CA 1
ATOM 960 C C . ASP A 1 114 ? -9.922 -1.746 10.383 1.00 95.56 114 ASP A C 1
ATOM 962 O O . ASP A 1 114 ? -11.041 -2.046 9.952 1.00 95.56 114 ASP A O 1
ATOM 966 N N . THR A 1 115 ? -9.084 -0.946 9.706 1.00 96.06 115 THR A N 1
ATOM 967 C CA . THR A 1 115 ? -9.361 -0.404 8.372 1.00 96.06 115 THR A CA 1
ATOM 968 C C . THR A 1 115 ? -8.230 -0.686 7.382 1.00 96.06 115 THR A C 1
ATOM 970 O O . THR A 1 115 ? -7.066 -0.405 7.664 1.00 96.06 115 THR A O 1
ATOM 973 N N . ALA A 1 116 ? -8.590 -1.176 6.196 1.00 96.31 116 ALA A N 1
ATOM 974 C CA . ALA A 1 116 ? -7.713 -1.246 5.033 1.00 96.31 116 ALA A CA 1
ATOM 975 C C . ALA A 1 116 ? -7.997 -0.088 4.064 1.00 96.31 116 ALA A C 1
ATOM 977 O O . ALA A 1 116 ? -9.151 0.218 3.761 1.00 96.31 116 ALA A O 1
ATOM 978 N N . VAL A 1 117 ? -6.948 0.526 3.527 1.00 94.69 117 VAL A N 1
ATOM 979 C CA . VAL A 1 117 ? -7.038 1.450 2.390 1.00 94.69 117 VAL A CA 1
ATOM 980 C C . VAL A 1 117 ? -6.307 0.814 1.217 1.00 94.69 117 VAL A C 1
ATOM 982 O O . VAL A 1 117 ? -5.106 0.591 1.299 1.00 94.69 117 VAL A O 1
ATOM 985 N N . LEU A 1 118 ? -7.017 0.519 0.135 1.00 94.12 118 LEU A N 1
ATOM 986 C CA . LEU A 1 118 ? -6.458 -0.024 -1.096 1.00 94.12 118 LEU A CA 1
ATOM 987 C C . LEU A 1 118 ? -6.354 1.082 -2.150 1.00 94.12 118 LEU A C 1
ATOM 989 O O . LEU A 1 118 ? -7.362 1.633 -2.594 1.00 94.12 118 LEU A O 1
ATOM 993 N N . SER A 1 119 ? -5.129 1.372 -2.576 1.00 90.50 119 SER A N 1
ATOM 994 C CA . SER A 1 119 ? -4.835 2.221 -3.729 1.00 90.50 119 SER A CA 1
ATOM 995 C C . SER A 1 119 ? -4.410 1.338 -4.899 1.00 90.50 119 SER A C 1
ATOM 997 O O . SER A 1 119 ? -3.216 1.159 -5.142 1.00 90.50 119 SER A O 1
ATOM 999 N N . SER A 1 120 ? -5.396 0.787 -5.601 1.00 86.44 120 SER A N 1
ATOM 1000 C CA . SER A 1 120 ? -5.238 0.056 -6.860 1.00 86.44 120 SER A CA 1
ATOM 1001 C C . SER A 1 120 ? -6.472 0.288 -7.729 1.00 86.44 120 SER A C 1
ATOM 1003 O O . SER A 1 120 ? -7.565 0.427 -7.185 1.00 86.44 120 SER A O 1
ATOM 1005 N N . GLY A 1 121 ? -6.283 0.340 -9.049 1.00 77.44 121 GLY A N 1
ATOM 1006 C CA . GLY A 1 121 ? -7.363 0.462 -10.031 1.00 77.44 121 GLY A CA 1
ATOM 1007 C C . GLY A 1 121 ? -7.821 -0.880 -10.607 1.00 77.44 121 GLY A C 1
ATOM 1008 O O . GLY A 1 121 ? -8.615 -0.881 -11.538 1.00 77.44 121 GLY A O 1
ATOM 1009 N N . ASP A 1 122 ? -7.305 -2.003 -10.101 1.00 81.00 122 ASP A N 1
ATOM 1010 C CA . ASP A 1 122 ? -7.592 -3.333 -10.641 1.00 81.00 122 ASP A CA 1
ATOM 1011 C C . ASP A 1 122 ? -8.897 -3.921 -10.070 1.00 81.00 122 ASP A C 1
ATOM 1013 O O . ASP A 1 122 ? -9.099 -4.004 -8.852 1.00 81.00 122 ASP A O 1
ATOM 1017 N N . SER A 1 123 ? -9.793 -4.352 -10.961 1.00 83.81 123 SER A N 1
ATOM 1018 C CA . SER A 1 123 ? -11.051 -5.011 -10.607 1.00 83.81 123 SER A CA 1
ATOM 1019 C C . SER A 1 123 ? -10.860 -6.379 -9.943 1.00 83.81 123 SER A C 1
ATOM 1021 O O . SER A 1 123 ? -11.756 -6.828 -9.222 1.00 83.81 123 SER A O 1
ATOM 1023 N N . ASP A 1 124 ? -9.702 -7.022 -10.114 1.00 87.44 124 ASP A N 1
ATOM 1024 C CA . ASP A 1 124 ? -9.391 -8.334 -9.533 1.00 87.44 124 ASP A CA 1
ATOM 1025 C C . ASP A 1 124 ? -9.369 -8.303 -7.992 1.00 87.44 124 ASP A C 1
ATOM 1027 O O . ASP A 1 124 ? -9.574 -9.326 -7.328 1.00 87.44 124 ASP A O 1
ATOM 1031 N N . PHE A 1 125 ? -9.249 -7.115 -7.387 1.00 90.81 125 PHE A N 1
ATOM 1032 C CA . PHE A 1 125 ? -9.364 -6.937 -5.938 1.00 90.81 125 PHE A CA 1
ATOM 1033 C C . PHE A 1 125 ? -10.793 -7.063 -5.392 1.00 90.81 125 PHE A C 1
ATOM 1035 O O . PHE A 1 125 ? -10.965 -7.082 -4.170 1.00 90.81 125 PHE A O 1
ATOM 1042 N N . ALA A 1 126 ? -11.821 -7.209 -6.236 1.00 91.94 126 ALA A N 1
ATOM 1043 C CA . ALA A 1 126 ? -13.208 -7.353 -5.787 1.00 91.94 126 ALA A CA 1
ATOM 1044 C C . ALA A 1 126 ? -13.398 -8.507 -4.783 1.00 91.94 126 ALA A C 1
ATOM 1046 O O . ALA A 1 126 ? -14.062 -8.336 -3.756 1.00 91.94 126 ALA A O 1
ATOM 1047 N N . VAL A 1 127 ? -12.776 -9.665 -5.039 1.00 93.12 127 VAL A N 1
ATOM 1048 C CA . VAL A 1 127 ? -12.873 -10.844 -4.160 1.00 93.12 127 VAL A CA 1
ATOM 1049 C C . VAL A 1 127 ? -12.148 -10.624 -2.820 1.00 93.12 127 VAL A C 1
ATOM 1051 O O . VAL A 1 127 ? -12.783 -10.816 -1.777 1.00 93.12 127 VAL A O 1
ATOM 1054 N N . PRO A 1 128 ? -10.872 -10.183 -2.787 1.00 94.25 128 PRO A N 1
ATOM 1055 C CA . PRO A 1 128 ? -10.208 -9.787 -1.543 1.00 94.25 128 PRO A CA 1
ATOM 1056 C C . PRO A 1 128 ? -11.004 -8.758 -0.734 1.00 94.25 128 PRO A C 1
ATOM 1058 O O . PRO A 1 128 ? -11.181 -8.925 0.470 1.00 94.25 128 PRO A O 1
ATOM 1061 N N . ILE A 1 129 ? -11.549 -7.728 -1.386 1.00 94.75 129 ILE A N 1
ATOM 1062 C CA . ILE A 1 129 ? -12.338 -6.681 -0.727 1.00 94.75 129 ILE A CA 1
ATOM 1063 C C . ILE A 1 129 ? -13.572 -7.260 -0.032 1.00 94.75 129 ILE A C 1
ATOM 1065 O O . ILE A 1 129 ? -13.837 -6.926 1.125 1.00 94.75 129 ILE A O 1
ATOM 1069 N N . ASP A 1 130 ? -14.327 -8.125 -0.712 1.00 94.50 130 ASP A N 1
ATOM 1070 C CA . ASP A 1 130 ? -15.498 -8.785 -0.128 1.00 94.50 130 ASP A CA 1
ATOM 1071 C C . ASP A 1 130 ? -15.115 -9.658 1.077 1.00 94.50 130 ASP A C 1
ATOM 1073 O O . ASP A 1 130 ? -15.775 -9.619 2.119 1.00 94.50 130 ASP A O 1
ATOM 1077 N N . ARG A 1 131 ? -13.991 -10.380 0.991 1.00 95.69 131 ARG A N 1
ATOM 1078 C CA . ARG A 1 131 ? -13.474 -11.194 2.100 1.00 95.69 131 ARG A CA 1
ATOM 1079 C C . ARG A 1 131 ? -13.127 -10.351 3.328 1.00 95.69 131 ARG A C 1
ATOM 1081 O O . ARG A 1 131 ? -13.529 -10.702 4.437 1.00 95.69 131 ARG A O 1
ATOM 1088 N N . ILE A 1 132 ? -12.442 -9.225 3.133 1.00 96.19 132 ILE A N 1
ATOM 1089 C CA . ILE A 1 132 ? -12.095 -8.290 4.213 1.00 96.19 132 ILE A CA 1
ATOM 1090 C C . ILE A 1 132 ? -13.358 -7.704 4.864 1.00 96.19 132 ILE A C 1
ATOM 1092 O O . ILE A 1 132 ? -13.452 -7.660 6.093 1.00 96.19 132 ILE A O 1
ATOM 1096 N N . LYS A 1 133 ? -14.372 -7.337 4.068 1.00 94.56 133 LYS A N 1
ATOM 1097 C CA . LYS A 1 133 ? -15.669 -6.865 4.588 1.00 94.56 133 LYS A CA 1
ATOM 1098 C C . LYS A 1 133 ? -16.390 -7.938 5.404 1.00 94.56 133 LYS A C 1
ATOM 1100 O O . LYS A 1 133 ? -16.894 -7.641 6.485 1.00 94.56 133 LYS A O 1
ATOM 1105 N N . LYS A 1 134 ? -16.412 -9.187 4.926 1.00 96.31 134 LYS A N 1
ATOM 1106 C CA . LYS A 1 134 ? -17.008 -10.332 5.641 1.00 96.31 134 LYS A CA 1
ATOM 1107 C C . LYS A 1 134 ? -16.319 -10.624 6.975 1.00 96.31 134 LYS A C 1
ATOM 1109 O O . LYS A 1 134 ? -16.976 -11.091 7.897 1.00 96.31 134 LYS A O 1
ATOM 1114 N N . ALA A 1 135 ? -15.035 -10.294 7.103 1.00 95.44 135 ALA A N 1
ATOM 1115 C CA . ALA A 1 135 ? -14.300 -10.355 8.367 1.00 95.44 135 ALA A CA 1
ATOM 1116 C C . ALA A 1 135 ? -14.603 -9.176 9.322 1.00 95.44 135 ALA A C 1
ATOM 1118 O O . ALA A 1 135 ? -13.929 -9.012 10.337 1.00 95.44 135 ALA A O 1
ATOM 1119 N N . GLY A 1 136 ? -15.588 -8.326 9.005 1.00 94.62 136 GLY A N 1
ATOM 1120 C CA . GLY A 1 136 ? -15.992 -7.186 9.831 1.00 94.62 136 GLY A CA 1
ATOM 1121 C C . GLY A 1 136 ? -15.035 -5.993 9.775 1.00 94.62 136 GLY A C 1
ATOM 1122 O O . GLY A 1 136 ? -15.177 -5.056 10.562 1.00 94.62 136 GLY A O 1
ATOM 1123 N N . LYS A 1 137 ? -14.057 -6.007 8.863 1.00 95.19 137 LYS A N 1
ATOM 1124 C CA . LYS A 1 137 ? -13.087 -4.921 8.692 1.00 95.19 137 LYS A CA 1
ATOM 1125 C C . LYS A 1 137 ? -13.653 -3.847 7.768 1.00 95.19 137 LYS A C 1
ATOM 1127 O O . LYS A 1 137 ? -14.432 -4.129 6.854 1.00 95.19 137 LYS A O 1
ATOM 1132 N N . ARG A 1 138 ? -13.236 -2.597 7.976 1.00 94.12 138 ARG A N 1
ATOM 1133 C CA . ARG A 1 138 ? -13.532 -1.511 7.033 1.00 94.12 138 ARG A CA 1
ATOM 1134 C C . ARG A 1 138 ? -12.545 -1.562 5.880 1.00 94.12 138 ARG A C 1
ATOM 1136 O O . ARG A 1 138 ? -11.367 -1.845 6.083 1.00 94.12 138 ARG A O 1
ATOM 1143 N N . ILE A 1 139 ? -13.010 -1.243 4.679 1.00 93.31 139 ILE A N 1
ATOM 1144 C CA . ILE A 1 139 ? -12.135 -1.126 3.519 1.00 93.31 139 ILE A CA 1
ATOM 1145 C C . ILE A 1 139 ? -12.548 0.044 2.639 1.00 93.31 139 ILE A C 1
ATOM 1147 O O . ILE A 1 139 ? -13.724 0.202 2.306 1.00 93.31 139 ILE A O 1
ATOM 1151 N N . MET A 1 140 ? -11.565 0.861 2.280 1.00 91.06 140 MET A N 1
ATOM 1152 C CA . MET A 1 140 ? -11.695 1.949 1.321 1.00 91.06 140 MET A CA 1
ATOM 1153 C C . MET A 1 140 ? -10.866 1.602 0.094 1.00 91.06 140 MET A C 1
ATOM 1155 O O . MET A 1 140 ? -9.673 1.350 0.220 1.00 91.06 140 MET A O 1
ATOM 1159 N 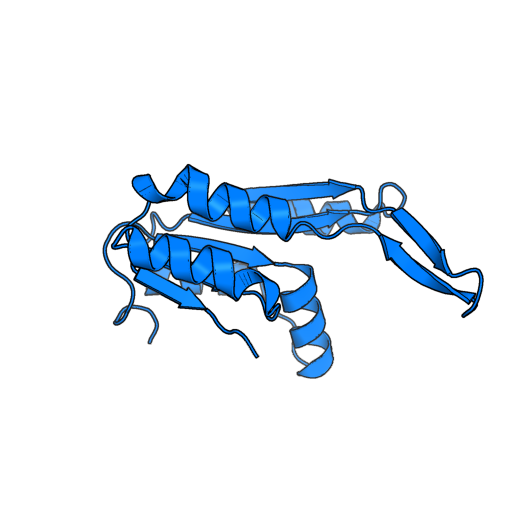N . SER A 1 141 ? -11.481 1.591 -1.081 1.00 83.81 141 SER A N 1
ATOM 1160 C CA . SER A 1 141 ? -10.813 1.271 -2.343 1.00 83.81 141 SER A CA 1
ATOM 1161 C C . SER A 1 141 ? -11.270 2.231 -3.434 1.00 83.81 141 SER A C 1
ATOM 1163 O O . SER A 1 141 ? -12.459 2.540 -3.507 1.00 83.81 141 SER A O 1
ATOM 1165 N N . GLN A 1 142 ? -10.355 2.663 -4.300 1.00 67.44 142 GLN A N 1
ATOM 1166 C CA . GLN A 1 142 ? -10.700 3.338 -5.554 1.00 67.44 142 GLN A CA 1
ATOM 1167 C C . GLN A 1 142 ? -10.575 2.349 -6.713 1.00 67.44 142 GLN A C 1
ATOM 1169 O O . GLN A 1 142 ? -9.587 2.370 -7.431 1.00 67.44 142 GLN A O 1
ATOM 1174 N N . ILE A 1 143 ? -11.564 1.467 -6.868 1.00 55.41 143 ILE A N 1
ATOM 1175 C CA . ILE A 1 143 ? -11.666 0.631 -8.072 1.00 55.41 143 ILE A CA 1
ATOM 1176 C C . ILE A 1 143 ? -12.332 1.497 -9.145 1.00 55.41 143 ILE A C 1
ATOM 1178 O O . ILE A 1 143 ? -13.399 2.059 -8.877 1.00 55.41 143 ILE A O 1
ATOM 1182 N N . HIS A 1 144 ? -11.684 1.653 -10.299 1.00 44.66 144 HIS A N 1
ATOM 1183 C CA . HIS A 1 144 ? -12.263 2.324 -11.463 1.00 44.66 144 HIS A CA 1
ATOM 1184 C C . HIS A 1 144 ? -13.007 1.335 -12.356 1.00 44.66 144 HIS A C 1
ATOM 1186 O O . HIS A 1 144 ? -12.537 0.185 -12.478 1.00 44.66 144 HIS A O 1
#

pLDDT: mean 85.76, std 11.57, range [44.66, 97.81]

Sequence (144 aa):
MLHQFVKDRVYVFIDAENVFYSQRTLGWKISYQKLMSYLKKECGDETKCFIYKGVDEFNTGQRKFLDMLEINGYILRTKVVKRIKDRKSGKEEWKGNLDMELAFEMDDTKEKYDTAVLS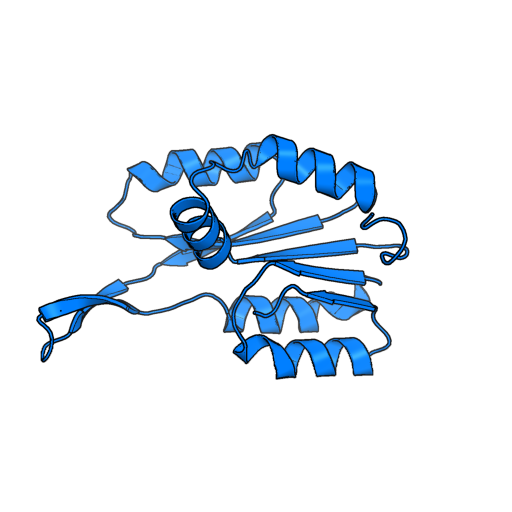SGDSDFAVPIDRIKKAGKRIMSQIH

Foldseek 3Di:
DLLVQADDAEEEEAEVVQVVVVCVVVVHDDDLLVVLVVCCVRHNVNYAYEYWDADAPPDPVCPVVVVSCVVSPHHYDYDHWDFDQDPVPRDTDTPDGCVVVSLVCCVVCLVVGQEYEYHDQDPVCVVSQVVSVVVVHHYHYDHD

Radius of gyration: 15.91 Å; chains: 1; bounding box: 37×29×47 Å